Protein AF-A0A1W9GKB3-F1 (afdb_monomer)

Radius of gyration: 19.01 Å; Cα contacts (8 Å, |Δi|>4): 45; chains: 1; bounding box: 31×24×76 Å

Solvent-accessible surface area (backbone atoms only — not comparable to full-atom values): 6332 Å² total; per-residue (Å²): 132,67,74,74,60,59,50,51,58,52,46,29,48,50,50,58,58,53,33,71,78,49,98,63,54,80,45,73,63,47,50,54,33,46,52,53,34,65,78,47,64,88,59,73,58,77,76,60,43,78,79,50,58,69,72,59,50,52,55,50,51,55,53,51,51,50,52,48,70,74,45,46,65,55,41,50,52,30,52,56,48,46,51,69,75,60,58,66,79,84,76,76,82,79,83,92,80,90,82,89,81,135

Structure (mmCIF, N/CA/C/O backbone):
data_AF-A0A1W9GKB3-F1
#
_entry.id   AF-A0A1W9GKB3-F1
#
loop_
_atom_site.group_PDB
_atom_site.id
_atom_site.type_symbol
_atom_site.label_atom_id
_atom_site.label_alt_id
_atom_site.label_comp_id
_atom_site.label_asym_id
_atom_site.label_entity_id
_atom_site.label_seq_id
_atom_site.pdbx_PDB_ins_code
_atom_site.Cartn_x
_atom_site.Cartn_y
_atom_site.Cartn_z
_atom_site.occupancy
_atom_site.B_iso_or_equiv
_atom_site.auth_seq_id
_atom_site.auth_comp_id
_atom_site.auth_asym_id
_atom_site.auth_atom_id
_atom_site.pdbx_PDB_model_num
ATOM 1 N N . MET A 1 1 ? 14.744 -2.189 -8.889 1.00 50.34 1 MET A N 1
ATOM 2 C CA . MET A 1 1 ? 13.915 -1.839 -7.719 1.00 50.34 1 MET A CA 1
ATOM 3 C C . MET A 1 1 ? 14.664 -2.201 -6.452 1.00 50.34 1 MET A C 1
ATOM 5 O O . MET A 1 1 ? 15.269 -3.262 -6.421 1.00 50.34 1 MET A O 1
ATOM 9 N N . ILE A 1 2 ? 14.655 -1.329 -5.444 1.00 53.00 2 ILE A N 1
ATOM 10 C CA . ILE A 1 2 ? 15.134 -1.667 -4.097 1.00 53.00 2 ILE A CA 1
ATOM 11 C C . ILE A 1 2 ? 13.994 -2.440 -3.423 1.00 53.00 2 ILE A C 1
ATOM 13 O O . ILE A 1 2 ? 12.871 -1.935 -3.404 1.00 53.00 2 ILE A O 1
ATOM 17 N N . GLU A 1 3 ? 14.262 -3.645 -2.913 1.00 58.59 3 GLU A N 1
ATOM 18 C CA . GLU A 1 3 ? 13.276 -4.584 -2.336 1.00 58.59 3 GLU A CA 1
ATOM 19 C C . GLU A 1 3 ? 12.259 -3.927 -1.386 1.00 58.59 3 GLU A C 1
ATOM 21 O O . GLU A 1 3 ? 11.094 -4.312 -1.370 1.00 58.59 3 GLU A O 1
ATOM 26 N N . GLY A 1 4 ? 12.651 -2.872 -0.666 1.00 56.25 4 GLY A N 1
ATOM 27 C CA . GLY A 1 4 ? 11.784 -2.164 0.281 1.00 56.25 4 GLY A CA 1
ATOM 28 C C . GLY A 1 4 ? 10.565 -1.439 -0.311 1.00 56.25 4 GLY A C 1
ATOM 29 O O . GLY A 1 4 ? 9.628 -1.160 0.427 1.00 56.25 4 GLY A O 1
ATOM 30 N N . ARG A 1 5 ? 10.528 -1.124 -1.616 1.00 59.84 5 ARG A N 1
ATOM 31 C CA . ARG A 1 5 ? 9.376 -0.415 -2.225 1.00 59.84 5 ARG A CA 1
ATOM 32 C C . ARG A 1 5 ? 8.233 -1.361 -2.601 1.00 59.84 5 ARG A C 1
ATOM 34 O O . ARG A 1 5 ? 7.075 -1.038 -2.364 1.00 59.84 5 ARG A O 1
ATOM 41 N N . MET A 1 6 ? 8.557 -2.560 -3.093 1.00 65.06 6 MET A N 1
ATOM 42 C CA . MET A 1 6 ? 7.558 -3.621 -3.290 1.00 65.06 6 MET A CA 1
ATOM 43 C C . MET A 1 6 ? 6.906 -4.032 -1.967 1.00 65.06 6 MET A C 1
ATOM 45 O O . MET A 1 6 ? 5.718 -4.328 -1.938 1.00 65.06 6 MET A O 1
ATOM 49 N N . GLN A 1 7 ? 7.661 -3.992 -0.865 1.00 77.50 7 GLN A N 1
ATOM 50 C CA . GLN A 1 7 ? 7.148 -4.335 0.461 1.00 77.50 7 GLN A CA 1
ATOM 51 C C . GLN A 1 7 ? 6.023 -3.404 0.935 1.00 77.50 7 GLN A C 1
ATOM 53 O O . GLN A 1 7 ? 5.153 -3.864 1.669 1.00 77.50 7 GLN A O 1
ATOM 58 N N . LEU A 1 8 ? 5.995 -2.134 0.506 1.00 85.69 8 LEU A N 1
ATOM 59 C CA . LEU A 1 8 ? 4.916 -1.211 0.874 1.00 85.69 8 LEU A CA 1
ATOM 60 C C . LEU A 1 8 ? 3.597 -1.587 0.188 1.00 85.69 8 LEU A C 1
ATOM 62 O O . LEU A 1 8 ? 2.583 -1.726 0.864 1.00 85.69 8 LEU A O 1
ATOM 66 N N . VAL A 1 9 ? 3.626 -1.817 -1.129 1.00 88.56 9 VAL A N 1
ATOM 67 C CA . VAL A 1 9 ? 2.446 -2.241 -1.908 1.00 88.56 9 VAL A CA 1
ATOM 68 C C . VAL A 1 9 ? 1.935 -3.598 -1.426 1.00 88.56 9 VAL A C 1
ATOM 70 O O . VAL A 1 9 ? 0.745 -3.776 -1.179 1.00 88.56 9 VAL A O 1
ATOM 73 N N . GLU A 1 10 ? 2.837 -4.559 -1.220 1.00 88.06 10 GLU A N 1
ATOM 74 C CA . GLU A 1 10 ? 2.466 -5.872 -0.685 1.00 88.06 10 GLU A CA 1
ATOM 75 C C . GLU A 1 10 ? 1.907 -5.783 0.741 1.00 88.06 10 GLU A C 1
ATOM 77 O O . GLU A 1 10 ? 0.951 -6.485 1.075 1.00 88.06 10 GLU A O 1
ATOM 82 N N . GLY A 1 11 ? 2.476 -4.906 1.571 1.00 89.88 11 GLY A N 1
ATOM 83 C CA . GLY A 1 11 ? 1.984 -4.616 2.912 1.00 89.88 11 GLY A CA 1
ATOM 84 C C . GLY A 1 11 ? 0.571 -4.040 2.890 1.00 89.88 11 GLY A C 1
ATOM 85 O O . GLY A 1 11 ? -0.301 -4.563 3.581 1.00 89.88 11 GLY A O 1
ATOM 86 N N . ALA A 1 12 ? 0.322 -3.035 2.048 1.00 92.44 12 ALA A N 1
ATOM 87 C CA . ALA A 1 12 ? -0.992 -2.421 1.884 1.00 92.44 12 ALA A CA 1
ATOM 88 C C . ALA A 1 12 ? -2.044 -3.438 1.416 1.00 92.44 12 ALA A C 1
ATOM 90 O O . ALA A 1 12 ? -3.082 -3.572 2.061 1.00 92.44 12 ALA A O 1
ATOM 91 N N . ARG A 1 13 ? -1.739 -4.252 0.393 1.00 92.12 13 ARG A N 1
ATOM 92 C CA . ARG A 1 13 ? -2.618 -5.347 -0.070 1.00 92.12 13 ARG A CA 1
ATOM 93 C C . ARG A 1 13 ? -2.933 -6.345 1.040 1.00 92.12 13 ARG A C 1
ATOM 95 O O . ARG A 1 13 ? -4.079 -6.759 1.214 1.00 92.12 13 ARG A O 1
ATOM 102 N N . LYS A 1 14 ? -1.925 -6.718 1.833 1.00 92.00 14 LYS A N 1
ATOM 103 C CA . LYS A 1 14 ? -2.110 -7.627 2.968 1.00 92.00 14 LYS A CA 1
ATOM 104 C C . LYS A 1 14 ? -3.014 -7.015 4.041 1.00 92.00 14 LYS A C 1
ATOM 106 O O . LYS A 1 14 ? -3.885 -7.714 4.548 1.00 92.00 14 LYS A O 1
ATOM 111 N N . ILE A 1 15 ? -2.831 -5.740 4.379 1.00 92.25 15 ILE A N 1
ATOM 112 C CA . ILE A 1 15 ? -3.675 -5.037 5.356 1.00 92.25 15 ILE A CA 1
ATOM 113 C C . ILE A 1 15 ? -5.110 -4.895 4.828 1.00 92.25 15 ILE A C 1
ATOM 115 O O . ILE A 1 15 ? -6.048 -5.210 5.560 1.00 92.25 15 ILE A O 1
ATOM 119 N N . ASN A 1 16 ? -5.289 -4.511 3.557 1.00 94.12 16 ASN A N 1
ATOM 120 C CA . ASN A 1 16 ? -6.605 -4.421 2.915 1.00 94.12 16 ASN A CA 1
ATOM 121 C C . ASN A 1 16 ? -7.345 -5.769 2.964 1.00 94.12 16 ASN A C 1
ATOM 123 O O . ASN A 1 16 ? -8.541 -5.812 3.225 1.00 94.12 16 ASN A O 1
ATOM 127 N N . HIS A 1 17 ? -6.634 -6.886 2.795 1.00 93.00 17 HIS A N 1
ATOM 128 C CA . HIS A 1 17 ? -7.220 -8.214 2.963 1.00 93.00 17 HIS A CA 1
ATOM 129 C C . HIS A 1 17 ? -7.565 -8.533 4.429 1.00 93.00 17 HIS A C 1
ATOM 131 O O . HIS A 1 17 ? -8.654 -9.024 4.722 1.00 93.00 17 HIS A O 1
ATOM 137 N N . LEU A 1 18 ? -6.652 -8.243 5.362 1.00 90.88 18 LEU A N 1
ATOM 138 C CA . LEU A 1 18 ? -6.822 -8.553 6.785 1.00 90.88 18 LEU A CA 1
ATOM 139 C C . LEU A 1 18 ? -7.952 -7.765 7.452 1.00 90.88 18 LEU A C 1
ATOM 141 O O . LEU A 1 18 ? -8.522 -8.262 8.420 1.00 90.88 18 LEU A O 1
ATOM 145 N N . ARG A 1 19 ? -8.319 -6.580 6.948 1.00 92.19 19 ARG A N 1
ATOM 146 C CA . ARG A 1 19 ? -9.408 -5.787 7.543 1.00 92.19 19 ARG A CA 1
ATOM 147 C C . ARG A 1 19 ? -10.751 -6.520 7.534 1.00 92.19 19 ARG A C 1
ATOM 149 O O . ARG A 1 19 ? -11.573 -6.281 8.402 1.00 92.19 19 ARG A O 1
ATOM 156 N N . PHE A 1 20 ? -10.969 -7.457 6.612 1.00 92.19 20 PHE A N 1
ATOM 157 C CA . PHE A 1 20 ? -12.186 -8.277 6.591 1.00 92.19 20 PHE A CA 1
ATOM 158 C C . PHE A 1 20 ? -12.238 -9.337 7.701 1.00 92.19 20 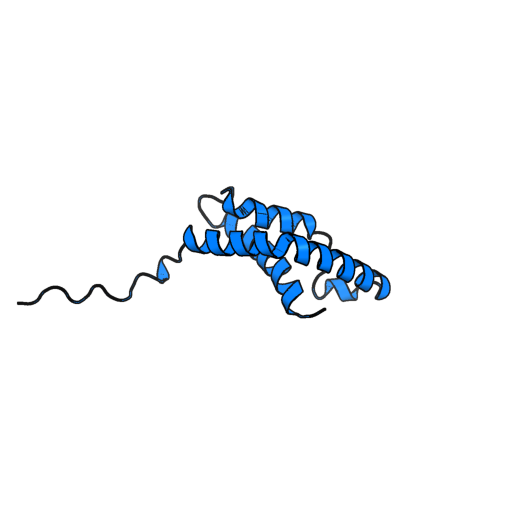PHE A C 1
ATOM 160 O O . PHE A 1 20 ? -13.269 -9.981 7.875 1.00 92.19 20 PHE A O 1
ATOM 167 N N . ALA A 1 21 ? -11.148 -9.526 8.451 1.00 88.38 21 ALA A N 1
ATOM 168 C CA . ALA A 1 21 ? -11.082 -10.439 9.588 1.00 88.38 21 ALA A CA 1
ATOM 169 C C . ALA A 1 21 ? -11.408 -9.771 10.940 1.00 88.38 21 ALA A C 1
ATOM 171 O O . ALA A 1 21 ? -11.367 -10.451 11.964 1.00 88.38 21 ALA A O 1
ATOM 172 N N . ILE A 1 22 ? -11.706 -8.468 10.960 1.00 84.75 22 ILE A N 1
ATOM 173 C CA . ILE A 1 22 ? -12.111 -7.725 12.164 1.00 84.75 22 ILE A CA 1
ATOM 174 C C . ILE A 1 22 ? -13.581 -7.291 12.073 1.00 84.75 22 ILE A C 1
ATOM 176 O O . ILE A 1 22 ? -14.168 -7.301 10.993 1.00 84.75 22 ILE A O 1
ATOM 180 N N . ASP A 1 23 ? -14.165 -6.875 13.200 1.00 82.50 23 ASP A N 1
ATOM 181 C CA . ASP A 1 23 ? -15.585 -6.492 13.286 1.00 82.50 23 ASP A CA 1
ATOM 182 C C . ASP A 1 23 ? -15.928 -5.210 12.494 1.00 82.50 23 ASP A C 1
ATOM 184 O O . ASP A 1 23 ? -17.079 -5.011 12.110 1.00 82.50 23 ASP A O 1
ATOM 188 N N . GLU A 1 24 ? -14.935 -4.355 12.209 1.00 88.06 24 GLU A N 1
ATOM 189 C CA . GLU A 1 24 ? -15.114 -3.061 11.531 1.00 88.06 24 GLU A CA 1
ATOM 190 C C . GLU A 1 24 ? -14.224 -2.915 10.270 1.00 88.06 24 GLU A C 1
ATOM 192 O O . GLU A 1 24 ? -13.319 -2.076 10.228 1.00 88.06 24 GLU A O 1
ATOM 197 N N . PRO A 1 25 ? -14.467 -3.698 9.199 1.00 89.19 25 PRO A N 1
ATOM 198 C CA . PRO A 1 25 ? -13.653 -3.675 7.971 1.00 89.19 25 PRO A CA 1
ATOM 199 C C . PRO A 1 25 ? -13.717 -2.351 7.190 1.00 89.19 25 PRO A C 1
ATOM 201 O O . PRO A 1 25 ? -12.845 -2.057 6.366 1.00 89.19 25 PRO A O 1
ATOM 204 N N . GLU A 1 26 ? -14.762 -1.556 7.420 1.00 92.88 26 GLU A N 1
ATOM 205 C CA . GLU A 1 26 ? -15.000 -0.258 6.776 1.00 92.88 26 GLU A CA 1
ATOM 206 C C . GLU A 1 26 ? -14.531 0.928 7.634 1.00 92.88 26 GLU A C 1
ATOM 208 O O . GLU A 1 26 ? -14.791 2.082 7.287 1.00 92.88 26 GLU A O 1
ATOM 213 N N . HIS A 1 27 ? -13.833 0.662 8.746 1.00 93.50 27 HIS A N 1
ATOM 214 C CA . HIS A 1 27 ? -13.316 1.714 9.614 1.00 93.50 27 HIS A CA 1
ATOM 215 C C . HIS A 1 27 ? -12.441 2.699 8.823 1.00 93.50 27 HIS A C 1
ATOM 217 O O . HIS A 1 27 ? -11.637 2.318 7.967 1.00 93.50 27 HIS A O 1
ATOM 223 N N . GLU A 1 28 ? -12.570 3.991 9.126 1.00 94.81 28 GLU A N 1
ATOM 224 C CA . GLU A 1 28 ? -11.964 5.059 8.325 1.00 94.81 28 GLU A CA 1
ATOM 225 C C . GLU A 1 28 ? -10.434 5.008 8.263 1.00 94.81 28 GLU A C 1
ATOM 227 O O . GLU A 1 28 ? -9.850 5.444 7.274 1.00 94.81 28 GLU A O 1
ATOM 232 N N . VAL A 1 29 ? -9.802 4.399 9.266 1.00 94.38 29 VAL A N 1
ATOM 233 C CA . VAL A 1 29 ? -8.351 4.168 9.316 1.00 94.38 29 VAL A CA 1
ATOM 234 C C . VAL A 1 29 ? -7.824 3.356 8.124 1.00 94.38 29 VAL A C 1
ATOM 236 O O . VAL A 1 29 ? -6.663 3.488 7.750 1.00 94.38 29 VAL A O 1
ATOM 239 N N . PHE A 1 30 ? -8.669 2.542 7.481 1.00 95.31 30 PHE A N 1
ATOM 240 C CA . PHE A 1 30 ? -8.268 1.764 6.309 1.00 95.31 30 PHE A CA 1
ATOM 241 C C . PHE A 1 30 ? -8.345 2.558 5.002 1.00 95.31 30 PHE A C 1
ATOM 243 O O . PHE A 1 30 ? -7.832 2.076 3.997 1.00 95.31 30 PHE A O 1
ATOM 250 N N . LYS A 1 31 ? -8.942 3.760 4.975 1.00 95.19 31 LYS A N 1
ATOM 251 C CA . LYS A 1 31 ? -9.170 4.516 3.728 1.00 95.19 31 LYS A CA 1
ATOM 252 C C . LYS A 1 31 ? -7.884 4.772 2.948 1.00 95.19 31 LYS A C 1
ATOM 254 O O . LYS A 1 31 ? -7.867 4.512 1.752 1.00 95.19 31 LYS A O 1
ATOM 259 N N . SER A 1 32 ? -6.816 5.217 3.611 1.00 95.06 32 SER A N 1
ATOM 260 C CA . SER A 1 32 ? -5.532 5.478 2.942 1.00 95.06 32 SER A CA 1
ATOM 261 C C . SER A 1 32 ? -4.879 4.196 2.421 1.00 95.06 32 SER A C 1
ATOM 263 O O . SER A 1 32 ? -4.248 4.213 1.373 1.00 95.06 32 SER A O 1
ATOM 265 N N . ILE A 1 33 ? -5.063 3.068 3.117 1.00 95.50 33 ILE A N 1
ATOM 266 C CA . ILE A 1 33 ? -4.572 1.760 2.661 1.00 95.50 33 ILE A CA 1
ATOM 267 C C . ILE A 1 33 ? -5.341 1.287 1.425 1.00 95.50 33 ILE A C 1
ATOM 269 O O . ILE A 1 33 ? -4.724 0.791 0.490 1.00 95.50 33 ILE A O 1
ATOM 273 N N . VAL A 1 34 ? -6.669 1.438 1.427 1.00 95.50 34 VAL A N 1
ATOM 274 C CA . VAL A 1 34 ? -7.534 1.060 0.300 1.00 95.50 34 VAL A CA 1
ATOM 275 C C . VAL A 1 34 ? -7.229 1.926 -0.916 1.00 95.50 34 VAL A C 1
ATOM 277 O O . VAL A 1 34 ? -6.945 1.380 -1.969 1.00 95.50 34 VAL A O 1
ATOM 280 N N . ALA A 1 35 ? -7.195 3.251 -0.754 1.00 95.06 35 ALA A N 1
ATOM 281 C CA . ALA A 1 35 ? -6.896 4.169 -1.851 1.00 95.06 35 ALA A CA 1
ATOM 282 C C . ALA A 1 35 ? -5.526 3.877 -2.483 1.00 95.06 35 ALA A C 1
ATOM 284 O O . ALA A 1 35 ? -5.418 3.766 -3.698 1.00 95.06 35 ALA A O 1
ATOM 285 N N . PHE A 1 36 ? -4.497 3.661 -1.659 1.00 94.81 36 PHE A N 1
ATOM 286 C CA . PHE A 1 36 ? -3.168 3.310 -2.153 1.00 94.81 36 PHE A CA 1
ATOM 287 C C . PHE A 1 36 ? -3.132 1.942 -2.852 1.00 94.81 36 PHE A C 1
ATOM 289 O O . PHE A 1 36 ? -2.359 1.736 -3.788 1.00 94.81 36 PHE A O 1
ATOM 296 N N . GLU A 1 37 ? -3.934 0.977 -2.401 1.00 93.81 37 GLU A N 1
ATOM 297 C CA . GLU A 1 37 ? -4.034 -0.320 -3.066 1.00 93.81 37 GLU A CA 1
ATOM 298 C C . GLU A 1 37 ? -4.732 -0.214 -4.421 1.00 93.81 37 GLU A C 1
ATOM 300 O O . GLU A 1 37 ? -4.183 -0.727 -5.394 1.00 93.81 37 GLU A O 1
ATOM 305 N N . ASP A 1 38 ? -5.844 0.519 -4.494 1.00 94.31 38 ASP A N 1
ATOM 306 C CA . ASP A 1 38 ? -6.562 0.812 -5.738 1.00 94.31 38 ASP A CA 1
ATOM 307 C C . ASP A 1 38 ? -5.631 1.520 -6.741 1.00 94.31 38 ASP A C 1
ATOM 309 O O . ASP A 1 38 ? -5.482 1.090 -7.883 1.00 94.31 38 ASP A O 1
ATOM 313 N N . ASP A 1 39 ? -4.895 2.545 -6.296 1.00 93.81 39 ASP A N 1
ATOM 314 C CA . ASP A 1 39 ? -3.933 3.275 -7.133 1.00 93.81 39 ASP A CA 1
ATOM 315 C C . ASP A 1 39 ? -2.754 2.405 -7.596 1.00 93.81 39 ASP A C 1
ATOM 317 O O . ASP A 1 39 ? -2.039 2.761 -8.542 1.00 93.81 39 ASP A O 1
ATOM 321 N N . THR A 1 40 ? -2.529 1.259 -6.940 1.00 91.81 40 THR A N 1
ATOM 322 C CA . THR A 1 40 ? -1.428 0.343 -7.243 1.00 91.81 40 THR A CA 1
ATOM 323 C C . THR A 1 40 ? -1.863 -1.030 -7.766 1.00 91.81 40 THR A C 1
ATOM 325 O O . THR A 1 40 ? -1.005 -1.906 -7.939 1.00 91.81 40 THR A O 1
ATOM 328 N N . GLU A 1 41 ? -3.147 -1.250 -8.066 1.00 90.19 41 GLU A N 1
ATOM 329 C CA . GLU A 1 41 ? -3.678 -2.567 -8.450 1.00 90.19 41 GLU A CA 1
ATOM 330 C C . GLU A 1 41 ? -3.041 -3.100 -9.748 1.00 90.19 41 GLU A C 1
ATOM 332 O O . GLU A 1 41 ? -2.612 -4.257 -9.816 1.00 90.19 41 GLU A O 1
ATOM 337 N N . ASP A 1 42 ? -2.848 -2.207 -10.723 1.00 89.00 42 ASP A N 1
ATOM 338 C CA . ASP A 1 42 ? -2.374 -2.509 -12.078 1.00 89.00 42 ASP A CA 1
ATOM 339 C C . ASP A 1 42 ? -0.863 -2.782 -12.180 1.00 89.00 42 ASP A C 1
ATOM 341 O O . ASP A 1 42 ? -0.361 -3.189 -13.237 1.00 89.00 42 ASP A O 1
ATOM 345 N N . PHE A 1 43 ? -0.089 -2.538 -11.118 1.00 89.00 43 PHE A N 1
ATOM 346 C CA . PHE A 1 43 ? 1.359 -2.725 -11.183 1.00 89.00 43 PHE A CA 1
ATOM 347 C C . PHE A 1 43 ? 1.727 -4.210 -11.074 1.00 89.00 43 PHE A C 1
ATOM 349 O O . PHE A 1 43 ? 1.386 -4.867 -10.083 1.00 89.00 43 PHE A O 1
ATOM 356 N N . PRO A 1 44 ? 2.491 -4.761 -12.040 1.00 88.31 44 PRO A N 1
ATOM 357 C CA . PRO A 1 44 ? 2.931 -6.141 -11.966 1.00 88.31 44 PRO A CA 1
ATOM 358 C C . PRO A 1 44 ? 3.956 -6.296 -10.839 1.00 88.31 44 PRO A C 1
ATOM 360 O O . PRO A 1 44 ? 4.972 -5.589 -10.779 1.00 88.31 44 PRO A O 1
ATOM 363 N N . LEU A 1 45 ? 3.705 -7.266 -9.962 1.00 84.62 45 LEU A N 1
ATOM 364 C CA . LEU A 1 45 ? 4.573 -7.628 -8.843 1.00 84.62 45 LEU A CA 1
ATOM 365 C C . LEU A 1 45 ? 5.133 -9.041 -9.032 1.00 84.62 45 LEU A C 1
ATOM 367 O O . LEU A 1 45 ? 4.523 -9.882 -9.690 1.00 84.62 45 LEU A O 1
ATOM 371 N N . ARG A 1 46 ? 6.286 -9.306 -8.406 1.00 83.88 46 ARG A N 1
ATOM 372 C CA . ARG A 1 46 ? 6.918 -10.638 -8.338 1.00 83.88 46 ARG A CA 1
ATOM 373 C C . ARG A 1 46 ? 7.034 -11.298 -9.720 1.00 83.88 46 ARG A C 1
ATOM 375 O O . ARG A 1 46 ? 7.516 -10.663 -10.657 1.00 83.88 46 ARG A O 1
ATOM 382 N N . ASP A 1 47 ? 6.590 -12.547 -9.828 1.00 86.12 47 ASP A N 1
ATOM 383 C CA . ASP A 1 47 ? 6.724 -13.402 -11.004 1.00 86.12 47 ASP A CA 1
ATOM 384 C C . ASP A 1 47 ? 5.988 -12.845 -12.225 1.00 86.12 47 ASP A C 1
ATOM 386 O O . ASP A 1 47 ? 6.472 -13.005 -13.342 1.00 86.12 47 ASP A O 1
ATOM 390 N N . LEU A 1 48 ? 4.896 -12.094 -12.024 1.00 85.81 48 LEU A N 1
ATOM 391 C CA . LEU A 1 48 ? 4.148 -11.474 -13.120 1.00 85.81 48 LEU A CA 1
ATOM 392 C C . LEU A 1 48 ? 5.027 -10.506 -13.921 1.00 85.81 48 LEU A C 1
ATOM 394 O O . LEU A 1 48 ? 4.857 -10.362 -15.124 1.00 85.81 48 LEU A O 1
ATOM 398 N N . ARG A 1 49 ? 6.034 -9.887 -13.291 1.00 90.06 49 ARG A N 1
ATOM 399 C CA . ARG A 1 49 ? 6.976 -8.994 -13.981 1.00 90.06 49 ARG A CA 1
ATOM 400 C C . ARG A 1 49 ? 7.821 -9.718 -15.026 1.00 90.06 49 ARG A C 1
ATOM 402 O O . ARG A 1 49 ? 8.271 -9.067 -15.962 1.00 90.06 49 ARG A O 1
ATOM 409 N N . ALA A 1 50 ? 8.043 -11.028 -14.896 1.00 89.56 50 ALA A N 1
ATOM 410 C CA . ALA A 1 50 ? 8.826 -11.796 -15.866 1.00 89.56 50 ALA A CA 1
ATOM 411 C C . ALA A 1 50 ? 8.165 -11.846 -17.257 1.00 89.56 50 ALA A C 1
ATOM 413 O O . ALA A 1 50 ? 8.845 -12.097 -18.249 1.00 89.56 50 ALA A O 1
ATOM 414 N N . GLU A 1 51 ? 6.861 -11.570 -17.335 1.00 93.00 51 GLU A N 1
ATOM 415 C CA . GLU A 1 51 ? 6.078 -11.580 -18.575 1.00 93.00 51 GLU A CA 1
ATOM 416 C C . GLU A 1 51 ? 6.109 -10.236 -19.326 1.00 93.00 51 GLU A C 1
ATOM 418 O O . GLU A 1 51 ? 5.622 -10.137 -20.452 1.00 93.00 51 GLU A O 1
ATOM 423 N N . TYR A 1 52 ? 6.690 -9.192 -18.728 1.00 91.38 52 TYR A N 1
ATOM 424 C CA . TYR A 1 52 ? 6.642 -7.834 -19.262 1.00 91.38 52 TYR A CA 1
ATOM 425 C C . TYR A 1 52 ? 7.949 -7.428 -19.938 1.00 91.38 52 TYR A C 1
ATOM 427 O O . TYR A 1 52 ? 9.052 -7.804 -19.539 1.00 91.38 52 TYR A O 1
ATOM 435 N N . GLU A 1 53 ? 7.826 -6.575 -20.955 1.00 95.44 53 GLU A N 1
ATOM 436 C CA . GLU A 1 53 ? 8.981 -6.018 -21.650 1.00 95.44 53 GLU A CA 1
ATOM 437 C C . GLU A 1 53 ? 9.807 -5.115 -20.700 1.00 95.44 53 GLU A C 1
ATOM 439 O O . GLU A 1 53 ? 9.235 -4.268 -20.001 1.00 95.44 53 GLU A O 1
ATOM 444 N N . PRO A 1 54 ? 11.148 -5.250 -20.656 1.00 91.31 54 PRO A N 1
ATOM 445 C CA . PRO A 1 54 ? 11.983 -4.543 -19.681 1.00 91.31 54 PRO A CA 1
ATOM 446 C C . PRO A 1 54 ? 11.871 -3.011 -19.697 1.00 91.31 54 PRO A C 1
ATOM 448 O O . PRO A 1 54 ? 11.855 -2.383 -18.635 1.00 91.31 54 PRO A O 1
ATOM 451 N N . ASN A 1 55 ? 11.787 -2.373 -20.869 1.00 92.12 55 ASN A N 1
ATOM 452 C CA . ASN A 1 55 ? 11.647 -0.914 -20.945 1.00 92.12 55 ASN A CA 1
ATOM 453 C C . ASN A 1 55 ? 10.262 -0.445 -20.489 1.00 92.12 55 ASN A C 1
ATOM 455 O O . ASN A 1 55 ? 10.127 0.642 -19.922 1.00 92.12 55 ASN A O 1
ATOM 459 N N . TYR A 1 56 ? 9.227 -1.249 -20.713 1.00 91.81 56 TYR A N 1
ATOM 460 C CA . TYR A 1 56 ? 7.904 -1.014 -20.160 1.00 91.81 56 TYR A CA 1
ATOM 461 C C . TYR A 1 56 ? 7.909 -1.114 -18.631 1.00 91.81 56 TYR A C 1
ATOM 463 O O . TYR A 1 56 ? 7.437 -0.180 -17.979 1.00 91.81 56 TYR A O 1
ATOM 471 N N . LEU A 1 57 ? 8.535 -2.149 -18.059 1.00 90.19 57 LEU A N 1
ATOM 472 C CA . LEU A 1 57 ? 8.711 -2.269 -16.606 1.00 90.19 57 LEU A CA 1
ATOM 473 C C . LEU A 1 57 ? 9.445 -1.071 -16.012 1.00 90.19 57 LEU A C 1
ATOM 475 O O . LEU A 1 57 ? 9.034 -0.565 -14.976 1.00 90.19 57 LEU A O 1
ATOM 479 N N . LYS A 1 58 ? 10.487 -0.565 -16.681 1.00 90.62 58 LYS A N 1
ATOM 480 C CA . LYS A 1 58 ? 11.213 0.620 -16.208 1.00 90.62 58 LYS A CA 1
ATOM 481 C C . LYS A 1 58 ? 10.297 1.842 -16.067 1.00 90.62 58 LYS A C 1
ATOM 483 O O . LYS A 1 58 ? 10.351 2.532 -15.054 1.00 90.62 58 LYS A O 1
ATOM 488 N N . ARG A 1 59 ? 9.432 2.094 -17.056 1.00 92.00 59 ARG A N 1
ATOM 489 C CA . ARG A 1 59 ? 8.461 3.202 -17.000 1.00 92.00 59 ARG A CA 1
ATOM 490 C C . ARG A 1 59 ? 7.419 2.998 -15.904 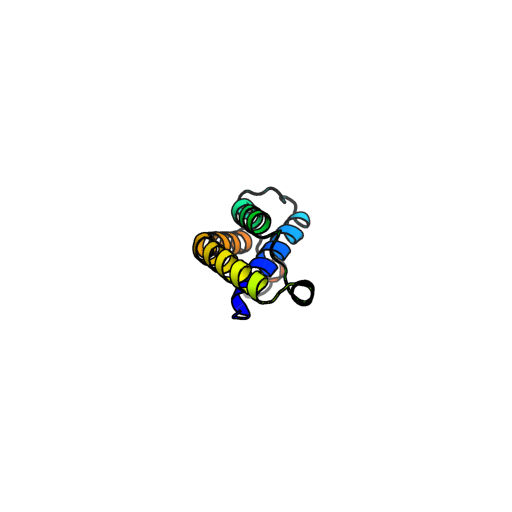1.00 92.00 59 ARG A C 1
ATOM 492 O O . ARG A 1 59 ? 7.004 3.966 -15.276 1.00 92.00 59 ARG A O 1
ATOM 499 N N . LEU A 1 60 ? 6.979 1.759 -15.689 1.00 90.75 60 LEU A N 1
ATOM 500 C CA . LEU A 1 60 ? 6.076 1.443 -14.584 1.00 90.75 60 LEU A CA 1
ATOM 501 C C . LEU A 1 60 ? 6.751 1.648 -13.229 1.00 90.75 60 LEU A C 1
ATOM 503 O O . LEU A 1 60 ? 6.148 2.249 -12.350 1.00 90.75 60 LEU A O 1
ATOM 507 N N . ASP A 1 61 ? 8.010 1.241 -13.082 1.00 88.88 61 ASP A N 1
ATOM 508 C CA . ASP A 1 61 ? 8.774 1.453 -11.854 1.00 88.88 61 ASP A CA 1
ATOM 509 C C . ASP A 1 61 ? 8.921 2.950 -11.548 1.00 88.88 61 ASP A C 1
ATOM 511 O O . ASP A 1 61 ? 8.764 3.357 -10.403 1.00 88.88 61 ASP A O 1
ATOM 515 N N . GLU A 1 62 ? 9.172 3.792 -12.555 1.00 90.62 62 GLU A 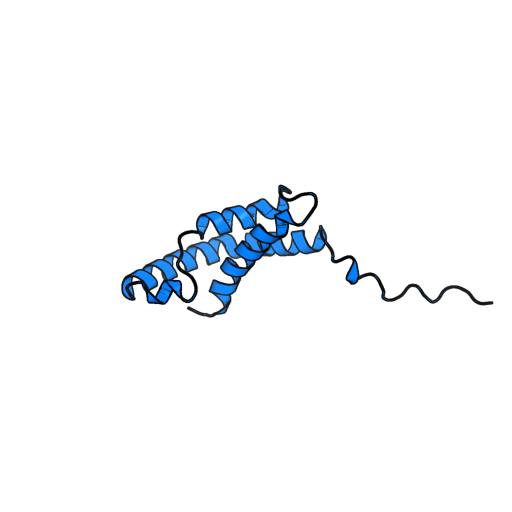N 1
ATOM 516 C CA . GLU A 1 62 ? 9.222 5.254 -12.392 1.00 90.62 62 GLU A CA 1
ATOM 517 C C . GLU A 1 62 ? 7.881 5.833 -11.914 1.00 90.62 62 GLU A C 1
ATOM 519 O O . GLU A 1 62 ? 7.861 6.653 -10.996 1.00 90.62 62 GLU A O 1
ATOM 524 N N . LYS A 1 63 ? 6.758 5.376 -12.482 1.00 91.12 63 LYS A N 1
ATOM 525 C CA . LYS A 1 63 ? 5.415 5.792 -12.048 1.00 91.12 63 LYS A CA 1
ATOM 526 C C . LYS A 1 63 ? 5.107 5.348 -10.620 1.00 91.12 63 LYS A C 1
ATOM 528 O O . LYS A 1 63 ? 4.681 6.163 -9.810 1.00 91.12 63 LYS A O 1
ATOM 533 N N . MET A 1 64 ? 5.367 4.080 -10.310 1.00 89.94 64 MET A N 1
ATOM 534 C CA . MET A 1 64 ? 5.140 3.506 -8.985 1.00 89.94 64 MET A CA 1
ATOM 535 C C . MET A 1 64 ? 5.997 4.197 -7.925 1.00 89.94 64 MET A C 1
ATOM 537 O O . MET A 1 64 ? 5.538 4.455 -6.821 1.00 89.94 64 MET A O 1
ATOM 541 N N . ASN A 1 65 ? 7.242 4.539 -8.262 1.00 88.81 65 ASN A N 1
ATOM 542 C CA . ASN A 1 65 ? 8.128 5.265 -7.361 1.00 88.81 65 ASN A CA 1
ATOM 543 C C . ASN A 1 65 ? 7.577 6.635 -6.985 1.00 88.81 65 ASN A C 1
ATOM 545 O O . ASN A 1 65 ? 7.701 7.018 -5.828 1.00 88.81 65 ASN A O 1
ATOM 549 N N . LYS A 1 66 ? 6.981 7.340 -7.946 1.00 90.88 66 LYS A N 1
ATOM 550 C CA . LYS A 1 66 ? 6.361 8.633 -7.691 1.00 90.88 66 LYS A CA 1
ATOM 551 C C . LYS A 1 66 ? 5.148 8.500 -6.768 1.00 90.88 66 LYS A C 1
ATOM 553 O O . LYS A 1 66 ? 5.109 9.188 -5.761 1.00 90.88 66 LYS A O 1
ATOM 558 N N . LEU A 1 67 ? 4.239 7.569 -7.067 1.00 90.12 67 LEU A N 1
ATOM 559 C CA . LEU A 1 67 ? 3.076 7.285 -6.213 1.00 90.12 67 LEU A CA 1
ATOM 560 C C . LEU A 1 67 ? 3.505 6.950 -4.779 1.00 90.12 67 LEU A C 1
ATOM 562 O O . LEU A 1 67 ? 3.063 7.571 -3.825 1.00 90.12 67 LEU A O 1
ATOM 566 N N . ILE A 1 68 ? 4.474 6.043 -4.619 1.00 90.06 68 ILE A N 1
ATOM 567 C CA . ILE A 1 68 ? 5.014 5.703 -3.297 1.00 90.06 68 ILE A CA 1
ATOM 568 C C . ILE A 1 68 ? 5.601 6.931 -2.593 1.00 90.06 68 ILE A C 1
ATOM 570 O O . ILE A 1 68 ? 5.451 7.061 -1.385 1.00 90.06 68 ILE A O 1
ATOM 574 N N . GLU A 1 69 ? 6.327 7.798 -3.294 1.00 91.56 69 GLU A N 1
ATOM 575 C CA . GLU A 1 69 ? 6.913 8.994 -2.678 1.00 91.56 69 GLU A CA 1
ATOM 576 C C . GLU A 1 69 ? 5.848 9.992 -2.214 1.00 91.56 69 GLU A C 1
ATOM 578 O O . GLU A 1 69 ? 6.028 10.588 -1.151 1.00 91.56 69 GLU A O 1
ATOM 583 N N . ASP A 1 70 ? 4.747 10.106 -2.955 1.00 92.88 70 ASP A N 1
ATOM 584 C CA . ASP A 1 70 ? 3.630 10.991 -2.638 1.00 92.88 70 ASP A CA 1
ATOM 585 C C . ASP A 1 70 ? 2.776 10.432 -1.471 1.00 92.88 70 ASP A C 1
ATOM 587 O O . ASP A 1 70 ? 2.450 11.177 -0.548 1.00 92.88 70 ASP A O 1
ATOM 591 N N . ASP A 1 71 ? 2.519 9.116 -1.430 1.00 92.75 71 ASP A N 1
ATOM 592 C CA . ASP A 1 71 ? 1.528 8.510 -0.516 1.00 92.75 71 ASP A CA 1
ATOM 593 C C . ASP A 1 71 ? 2.125 7.811 0.721 1.00 92.75 71 ASP A C 1
ATOM 595 O O . ASP A 1 71 ? 1.417 7.472 1.675 1.00 92.75 71 ASP A O 1
ATOM 599 N N . LYS A 1 72 ? 3.442 7.562 0.751 1.00 90.81 72 LYS A N 1
ATOM 600 C CA . LYS A 1 72 ? 4.076 6.751 1.811 1.00 90.81 72 LYS A CA 1
ATOM 601 C C . LYS A 1 72 ? 3.816 7.279 3.221 1.00 90.81 72 LYS A C 1
ATOM 603 O O . LYS A 1 72 ? 3.697 6.472 4.141 1.00 90.81 72 LYS A O 1
ATOM 608 N N . ALA A 1 73 ? 3.795 8.596 3.414 1.00 93.00 73 ALA A N 1
ATOM 609 C CA . ALA A 1 73 ? 3.568 9.180 4.735 1.00 93.00 73 ALA A CA 1
ATOM 610 C C . ALA A 1 73 ? 2.173 8.824 5.269 1.00 93.00 73 ALA A C 1
ATOM 612 O O . ALA A 1 73 ? 2.051 8.397 6.416 1.00 93.00 73 ALA A O 1
ATOM 613 N N . ASP A 1 74 ? 1.158 8.906 4.412 1.00 94.31 74 ASP A N 1
ATOM 614 C CA . ASP A 1 74 ? -0.231 8.630 4.769 1.00 94.31 74 ASP A CA 1
ATOM 615 C C . ASP A 1 74 ? -0.461 7.136 5.012 1.00 94.31 74 ASP A C 1
ATOM 617 O O . ASP A 1 74 ? -1.129 6.752 5.973 1.00 94.31 74 ASP A O 1
ATOM 621 N N . VAL A 1 75 ? 0.157 6.276 4.196 1.00 93.81 75 VAL A N 1
ATOM 622 C CA . VAL A 1 75 ? 0.118 4.818 4.389 1.00 93.81 75 VAL A CA 1
ATOM 623 C C . VAL A 1 75 ? 0.757 4.416 5.722 1.00 93.81 75 VAL A C 1
ATOM 625 O O . VAL A 1 75 ? 0.206 3.584 6.444 1.00 93.81 75 VAL A O 1
ATOM 628 N N . LEU A 1 76 ? 1.909 4.998 6.073 1.00 92.75 76 LEU A N 1
ATOM 629 C CA . LEU A 1 76 ? 2.574 4.717 7.349 1.00 92.75 76 LEU A CA 1
ATOM 630 C C . LEU A 1 76 ? 1.771 5.236 8.545 1.00 92.75 76 LEU A C 1
ATOM 632 O O . LEU A 1 76 ? 1.606 4.492 9.510 1.00 92.75 76 LEU A O 1
ATOM 636 N N . ALA A 1 77 ? 1.223 6.450 8.464 1.00 94.56 77 ALA A N 1
ATOM 637 C CA . ALA A 1 77 ? 0.357 6.996 9.508 1.00 94.56 77 ALA A CA 1
ATOM 638 C C . ALA A 1 77 ? -0.877 6.105 9.737 1.00 94.56 77 ALA A C 1
ATOM 640 O O . ALA A 1 77 ? -1.207 5.778 10.877 1.00 94.56 77 ALA A O 1
ATOM 641 N N . ALA A 1 78 ? -1.503 5.620 8.659 1.00 94.38 78 ALA A N 1
ATOM 642 C CA . ALA A 1 78 ? -2.605 4.667 8.753 1.00 94.38 78 ALA A CA 1
ATOM 643 C C . ALA A 1 78 ? -2.176 3.348 9.419 1.00 94.38 78 ALA A C 1
ATOM 645 O O . ALA A 1 78 ? -2.906 2.819 10.254 1.00 94.38 78 ALA A O 1
ATOM 646 N N . CYS A 1 79 ? -0.984 2.824 9.110 1.00 92.25 79 CYS A N 1
ATOM 647 C CA . CYS A 1 79 ? -0.462 1.616 9.759 1.00 92.25 79 CYS A CA 1
A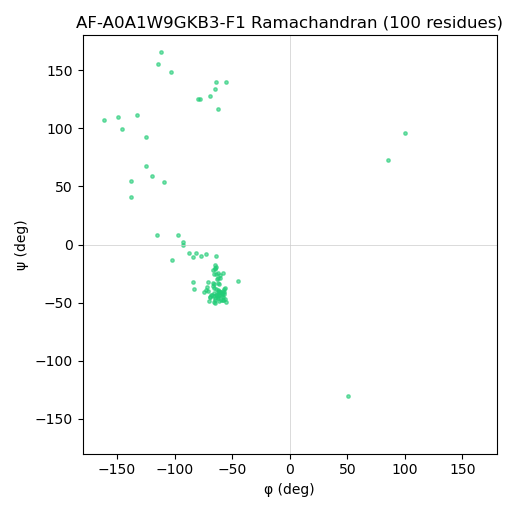TOM 648 C C . CYS A 1 79 ? -0.257 1.811 11.268 1.00 92.25 79 CYS A C 1
ATOM 650 O O . CYS A 1 79 ? -0.639 0.947 12.057 1.00 92.25 79 CYS A O 1
ATOM 652 N N . GLU A 1 80 ? 0.326 2.938 11.678 1.00 93.25 80 GLU A N 1
ATOM 653 C CA . GLU A 1 80 ? 0.506 3.282 13.092 1.00 93.25 80 GLU A CA 1
ATOM 654 C C . GLU A 1 80 ? -0.841 3.381 13.817 1.00 93.25 80 GLU A C 1
ATOM 656 O O . GLU A 1 80 ? -1.004 2.878 14.932 1.00 93.25 80 GLU A O 1
ATOM 661 N N . GLU A 1 81 ? -1.839 3.970 13.164 1.00 94.19 81 GLU A N 1
ATOM 662 C CA . GLU A 1 81 ? -3.168 4.123 13.737 1.00 94.19 81 GLU A CA 1
ATOM 663 C C . GLU A 1 81 ? -3.947 2.802 13.814 1.00 94.19 81 GLU A C 1
ATOM 665 O O . GLU A 1 81 ? -4.610 2.545 14.821 1.00 94.19 81 GLU A O 1
ATOM 670 N N . ILE A 1 82 ? -3.798 1.914 12.826 1.00 91.38 82 ILE A N 1
ATOM 671 C CA . ILE A 1 82 ? -4.325 0.540 12.875 1.00 91.38 82 ILE A CA 1
ATOM 672 C C . ILE A 1 82 ? -3.755 -0.201 14.087 1.00 91.38 82 ILE A C 1
ATOM 674 O O . ILE A 1 82 ? -4.517 -0.799 14.843 1.00 91.38 82 ILE A O 1
ATOM 678 N N . LEU A 1 83 ? -2.440 -0.133 14.317 1.00 89.38 83 LEU A N 1
ATOM 679 C CA . LEU A 1 83 ? -1.801 -0.794 15.464 1.00 89.38 83 LEU A CA 1
ATOM 680 C C . LEU A 1 83 ? -2.304 -0.254 16.809 1.00 89.38 83 LEU A C 1
ATOM 682 O O . LEU A 1 83 ? -2.405 -1.000 17.781 1.00 89.38 83 LEU A O 1
ATOM 686 N N . ARG A 1 84 ? -2.639 1.039 16.866 1.00 90.69 84 ARG A N 1
ATOM 687 C CA . ARG A 1 84 ? -3.200 1.68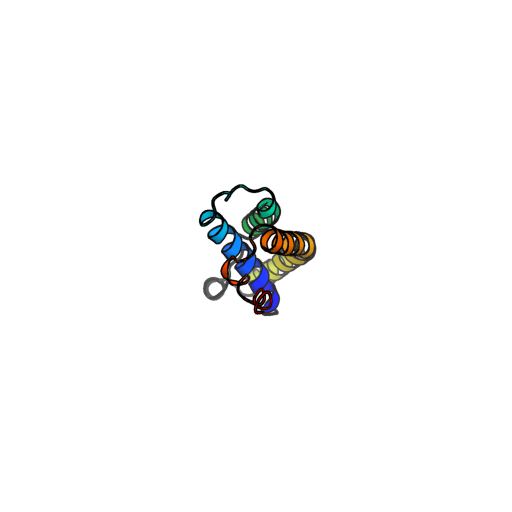9 18.056 1.00 90.69 84 ARG A CA 1
ATOM 688 C C . ARG A 1 84 ? -4.652 1.280 18.322 1.00 90.69 84 ARG A C 1
ATOM 690 O O . ARG A 1 84 ? -5.035 1.154 19.483 1.00 90.69 84 ARG A O 1
ATOM 697 N N . LEU A 1 85 ? -5.465 1.136 17.275 1.00 89.62 85 LEU A N 1
ATOM 698 C CA . LEU A 1 85 ? -6.898 0.828 17.377 1.00 89.62 85 LEU A CA 1
ATOM 699 C C . LEU A 1 85 ? -7.178 -0.669 17.523 1.00 89.62 85 LEU A C 1
ATOM 701 O O . LEU A 1 85 ? -8.118 -1.054 18.216 1.00 89.62 85 LEU A O 1
ATOM 705 N N . PHE A 1 86 ? -6.336 -1.502 16.917 1.00 85.62 86 PHE A N 1
ATOM 706 C CA . PHE A 1 86 ? -6.444 -2.956 16.935 1.00 85.62 86 PHE A CA 1
ATOM 707 C C . PHE A 1 86 ? -5.197 -3.584 17.576 1.00 85.62 86 PHE A C 1
ATOM 709 O O . PHE A 1 86 ? -4.497 -4.362 16.922 1.00 85.62 86 PHE A O 1
ATOM 716 N N . PRO A 1 87 ? -4.881 -3.243 18.843 1.00 78.00 87 PRO A N 1
ATOM 717 C CA . PRO A 1 87 ? -3.743 -3.828 19.525 1.00 78.00 87 PRO A CA 1
ATOM 718 C C . PRO A 1 87 ? -3.974 -5.327 19.699 1.00 78.00 87 PRO A C 1
ATOM 720 O O . PRO A 1 87 ? -5.078 -5.789 20.008 1.00 78.00 87 PRO A O 1
ATOM 723 N N . ASP A 1 88 ? -2.913 -6.095 19.499 1.00 69.31 88 ASP A N 1
ATOM 724 C CA . ASP A 1 88 ? -2.945 -7.533 19.681 1.00 69.31 88 ASP A CA 1
ATOM 725 C C . ASP A 1 88 ? -3.268 -7.860 21.151 1.00 69.31 88 ASP A C 1
ATOM 727 O O . ASP A 1 88 ? -2.502 -7.537 22.062 1.00 69.31 88 ASP A O 1
ATOM 731 N N . LYS A 1 89 ? -4.410 -8.516 21.397 1.00 57.41 89 LYS A N 1
ATOM 732 C CA . LYS A 1 89 ? -4.803 -8.970 22.744 1.00 57.41 89 LYS A CA 1
ATOM 733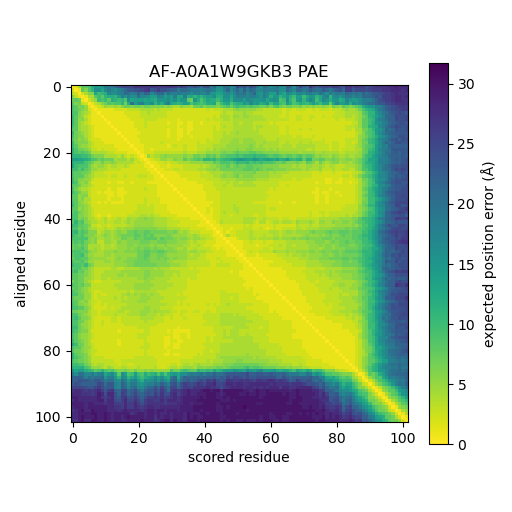 C C . LYS A 1 89 ? -3.841 -10.021 23.315 1.00 57.41 89 LYS A C 1
ATOM 735 O O . LYS A 1 89 ? -3.949 -10.345 24.493 1.00 57.41 89 LYS A O 1
ATOM 740 N N . SER A 1 90 ? -2.917 -10.560 22.515 1.00 55.00 90 SER A N 1
ATOM 741 C CA . SER A 1 90 ? -1.874 -11.474 22.990 1.00 55.00 90 SER A CA 1
ATOM 742 C C . SER A 1 90 ? -0.664 -10.773 23.631 1.00 55.00 90 SER A C 1
ATOM 744 O O . SER A 1 90 ? 0.164 -11.451 24.234 1.00 55.00 90 SER A O 1
ATOM 746 N N . ILE A 1 91 ? -0.577 -9.435 23.571 1.00 54.06 91 ILE A N 1
ATOM 747 C CA . ILE A 1 91 ? 0.528 -8.646 24.159 1.00 54.06 91 ILE A CA 1
ATOM 748 C C . ILE A 1 91 ? 0.211 -8.173 25.601 1.00 54.06 91 ILE A C 1
ATOM 750 O O . ILE A 1 91 ? 1.038 -7.532 26.239 1.00 54.06 91 ILE A O 1
ATOM 754 N N . ASP A 1 92 ? -0.943 -8.541 26.171 1.00 47.84 92 ASP A N 1
ATOM 755 C CA . ASP A 1 92 ? -1.367 -8.132 27.526 1.00 47.84 92 ASP A CA 1
ATOM 756 C C . ASP A 1 92 ? -1.344 -9.295 28.544 1.00 47.84 92 ASP A C 1
ATOM 758 O O . ASP A 1 92 ? -2.348 -9.612 29.182 1.00 47.84 92 ASP A O 1
ATOM 762 N N . GLN A 1 93 ? -0.204 -9.990 28.674 1.00 46.19 93 GLN A N 1
ATOM 763 C CA . GLN A 1 93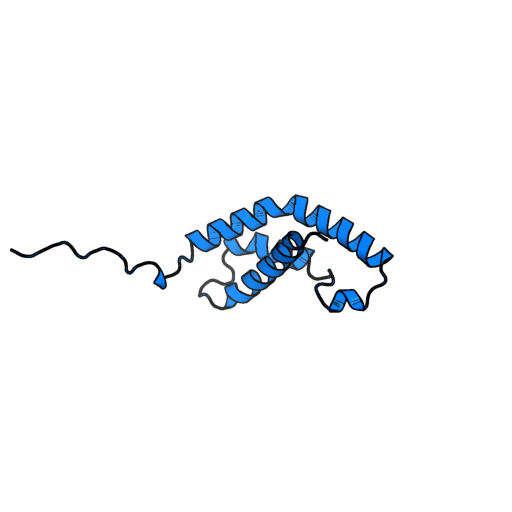 ? 0.043 -10.964 29.760 1.00 46.19 93 GLN A CA 1
ATOM 764 C C . GLN A 1 93 ? 1.457 -10.883 30.357 1.00 46.19 93 GLN A C 1
ATOM 766 O O . GLN A 1 93 ? 2.060 -11.902 30.690 1.00 46.19 93 GLN A O 1
ATOM 771 N N . THR A 1 94 ? 1.980 -9.675 30.561 1.00 49.88 94 THR A N 1
ATOM 772 C CA . THR A 1 94 ? 3.197 -9.507 31.363 1.00 49.88 94 THR A CA 1
ATOM 773 C C . THR A 1 94 ? 2.981 -8.379 32.368 1.00 49.88 94 THR A C 1
ATOM 775 O O . THR A 1 94 ? 2.875 -7.218 31.993 1.00 49.88 94 THR A O 1
ATOM 778 N N . GLU A 1 95 ? 2.915 -8.776 33.644 1.00 50.47 95 GLU A N 1
ATOM 779 C CA . GLU A 1 95 ? 3.044 -7.956 34.862 1.00 50.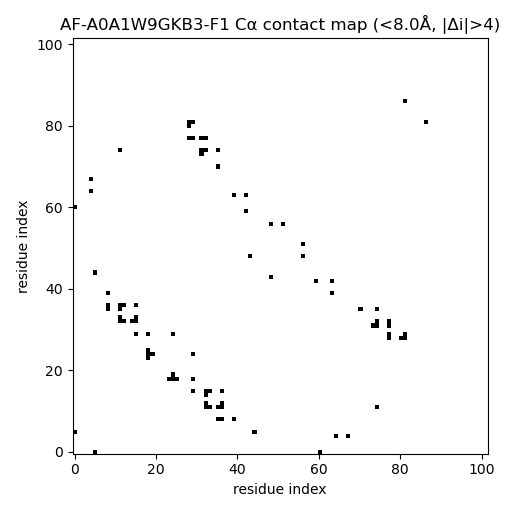47 95 GLU A CA 1
ATOM 780 C C . GLU A 1 95 ? 1.790 -7.246 35.415 1.00 50.47 95 GLU A C 1
ATOM 782 O O . GLU A 1 95 ? 1.690 -6.021 35.460 1.00 50.47 95 GLU A O 1
ATOM 787 N N . ARG A 1 96 ? 0.887 -8.044 36.009 1.00 47.25 96 ARG A N 1
ATOM 788 C CA . ARG A 1 96 ? 0.190 -7.683 37.265 1.00 47.25 96 ARG A CA 1
ATOM 789 C C . ARG A 1 96 ? 0.094 -8.875 38.230 1.00 47.25 96 ARG A C 1
ATOM 791 O O . ARG A 1 96 ? -0.980 -9.226 38.698 1.00 47.25 96 ARG A O 1
ATOM 798 N N . GLU A 1 97 ? 1.235 -9.467 38.546 1.00 51.31 97 GLU A N 1
ATOM 799 C CA . GLU A 1 97 ? 1.483 -10.126 39.834 1.00 51.31 97 GLU A CA 1
ATOM 800 C C . GLU A 1 97 ? 2.752 -9.431 40.344 1.00 51.31 97 GLU A C 1
ATOM 802 O O . GLU A 1 97 ? 3.807 -9.577 39.753 1.00 51.31 97 GLU A O 1
ATOM 807 N N . ASP A 1 98 ? 2.641 -8.371 41.141 1.00 49.59 98 ASP A N 1
ATOM 808 C CA . ASP A 1 98 ? 2.831 -8.513 42.579 1.00 49.59 98 ASP A CA 1
ATOM 809 C C . ASP A 1 98 ? 1.912 -7.571 43.357 1.00 49.59 98 ASP A C 1
ATOM 811 O O . ASP A 1 98 ? 2.173 -6.385 43.570 1.00 49.59 98 ASP A O 1
ATOM 815 N N . GLY A 1 99 ? 0.813 -8.144 43.827 1.00 51.56 99 GLY A N 1
ATOM 816 C CA . GLY A 1 99 ? -0.030 -7.560 44.849 1.00 51.56 99 GLY A CA 1
ATOM 817 C C . GLY A 1 99 ? -0.669 -8.676 45.661 1.00 51.56 99 GLY A C 1
ATOM 818 O O . GLY A 1 99 ? -1.598 -9.313 45.181 1.00 51.56 99 GLY A O 1
ATOM 819 N N . ILE A 1 100 ? -0.221 -8.803 46.917 1.00 50.56 100 ILE A N 1
ATOM 820 C CA . ILE A 1 100 ? -0.808 -9.553 48.047 1.00 50.56 100 ILE A CA 1
ATOM 821 C C . ILE A 1 100 ? -0.188 -10.934 48.346 1.00 50.56 100 ILE A C 1
ATOM 823 O O . ILE A 1 100 ? -0.656 -11.981 47.907 1.00 50.56 100 IL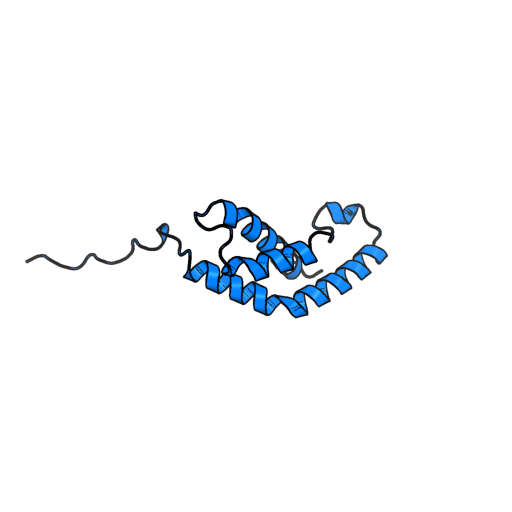E A O 1
ATOM 827 N N . SER A 1 101 ? 0.749 -10.944 49.295 1.00 47.00 101 SER A N 1
ATOM 828 C CA . SER A 1 101 ? 0.598 -11.720 50.542 1.00 47.00 101 SER A CA 1
ATOM 829 C C . SER A 1 101 ? 1.576 -11.175 51.584 1.00 47.00 101 SER A C 1
ATOM 831 O O . SER A 1 101 ? 2.773 -11.131 51.328 1.00 47.00 101 SER A O 1
ATOM 833 N N . SER A 1 102 ? 1.057 -10.459 52.586 1.00 53.59 102 SER A N 1
ATOM 834 C CA . SER A 1 102 ? 0.630 -10.955 53.915 1.00 53.59 102 SER A CA 1
ATOM 835 C C . SER A 1 102 ? 1.794 -11.005 54.898 1.00 53.59 102 SER A C 1
ATOM 837 O O . SER A 1 102 ? 2.717 -11.811 54.670 1.00 53.59 102 SER A O 1
#

Sequence (102 aa):
MIEGRMQLVEGARKINHLRFAIDEPEHEVFKSIVAFEDDTEDFPLRDLRAEYEPNYLKRLDEKMNKLIEDDKADVLAACEEILRLFPDKSIDQTEREDGISS

Secondary structure (DSSP, 8-state):
--HHHHHHHHHHHHHHHHGGGSS-TT-GGGHHHHHHHHHTTTS--GGGGGGS-HHHHHHHHHHHHHHHHHHHHHHHHHHHHHHHHS--GGG--S--------

Mean predicted aligned error: 8.65 Å

pLDDT: mean 83.18, std 15.66, range [46.19, 95.5]

Foldseek 3Di:
DPPVLLVLLVVLVVVLVCLVVDPCSPPPLNVLSVVLNVVCVPQDDDPSCVVDDPVVNVVSVVVSVVSCVVRVVSSVVSVVVCCVVPPDPVVPPPDDPDDDDD